Protein AF-A0A3B5LM57-F1 (afdb_monomer)

Sequence (92 aa):
MTMQLIYAWPFLEPVDDSYAPNYHDIIQTPMDLSTIEKKLGDGEYVAKEEFIADVKLMFENCVEYNGEDSGKPSASQTCINTMQMQLTALSY

Nearest PDB structures (foldseek):
  8ru1-assembly3_C  TM=9.175E-01  e=1.080E-08  Homo sapiens
  4qc1-assembly2_B  TM=7.991E-01  e=1.508E-06  Homo sapiens
  4qc3-assembly2_B  TM=7.996E-01  e=1.508E-06  Homo sapiens
  7qz4-assembly1_A  TM=7.461E-01  e=2.666E-06  Homo sapiens
  7qyo-assembly1_A  TM=7.415E-01  e=4.152E-06  Homo sapiens

InterPro domains:
  IPR001487 Bromodomain [PF00439] (8-71)
  IPR001487 Bromodomain [PR00503] (6-19)
  IPR001487 Bromodomain [PR00503] (20-36)
  IPR001487 Bromodomain [PR00503] (36-54)
  IPR001487 Bromodomain [PR00503] (54-73)
  IPR001487 Bromodomain [PS50014] (3-73)
  IPR001487 Bromodomain [SM00297] (1-92)
  IPR018359 Bromodomain, conserved site [PS00633] (8-65)
  IPR029614 Chromatin remodeling regulator CECR2 [PTHR47092] (8-70)
  IPR036427 Bromodomain-like superfamily [G3DSA:1.20.920.10] (1-91)
  IPR036427 Bromodomain-like superfamily [SSF47370] (7-85)

pLDDT: mean 78.27, std 19.45, range [34.16, 98.31]

Radius of gyration: 13.96 Å; Cα contacts (8 Å, |Δi|>4): 70; chains: 1; bounding box: 39×38×34 Å

Solvent-accessible surface area (backbone atoms only — not comparable to full-atom values): 5643 Å² total; per-residue (Å²): 134,90,87,67,72,84,68,47,60,81,39,49,43,78,85,51,53,93,85,38,76,62,44,76,79,70,42,88,73,83,57,27,49,48,58,53,51,47,38,56,75,72,58,70,53,87,45,74,66,55,54,52,45,51,57,48,44,31,50,53,47,47,36,65,75,60,37,89,58,93,82,57,91,31,64,39,54,52,55,51,52,44,50,55,56,47,61,57,59,73,74,107

Foldseek 3Di:
DDPQPVLQVCAADWHDCVVQPCLCVQQPDTAHDVNLVVCVVVVVPPDPVVSVVRVVSNLVSQCRSQDPPDDDCGVSVSSVVSVVVVVVVVVD

Structure (mmCIF, N/CA/C/O backbone):
data_AF-A0A3B5LM57-F1
#
_entry.id   AF-A0A3B5LM57-F1
#
loop_
_atom_site.group_PDB
_atom_site.id
_atom_site.type_symbol
_atom_site.label_atom_id
_atom_site.label_alt_id
_atom_site.label_comp_id
_atom_site.label_asym_id
_atom_site.label_entity_id
_atom_site.label_seq_id
_atom_site.pdbx_PDB_ins_code
_atom_site.Cartn_x
_atom_site.Cartn_y
_atom_site.Cartn_z
_atom_site.occupancy
_atom_site.B_iso_or_equiv
_atom_site.auth_seq_id
_atom_site.auth_comp_id
_atom_site.auth_asym_id
_atom_site.auth_atom_id
_atom_site.pdbx_PDB_model_num
ATOM 1 N N . MET A 1 1 ? 1.314 27.625 -0.862 1.00 41.38 1 MET A N 1
ATOM 2 C CA . MET A 1 1 ? 0.201 27.143 -1.704 1.00 41.38 1 MET A CA 1
ATOM 3 C C . MET A 1 1 ? 0.652 25.832 -2.343 1.00 41.38 1 MET A C 1
ATOM 5 O O . MET A 1 1 ? 1.449 25.853 -3.267 1.00 41.38 1 MET A O 1
ATOM 9 N N . THR A 1 2 ? 0.302 24.736 -1.662 1.00 49.03 2 THR A N 1
ATOM 10 C CA . THR A 1 2 ? 0.329 23.297 -2.020 1.00 49.03 2 THR A CA 1
ATOM 11 C C . THR A 1 2 ? 1.211 22.818 -3.186 1.00 49.03 2 THR A C 1
ATOM 13 O O . THR A 1 2 ? 0.780 22.810 -4.334 1.00 49.03 2 THR A O 1
ATOM 16 N N . MET A 1 3 ? 2.394 22.284 -2.856 1.00 46.44 3 MET A N 1
ATOM 17 C CA . MET A 1 3 ? 3.267 21.519 -3.770 1.00 46.44 3 MET A CA 1
ATOM 18 C C . MET A 1 3 ? 3.644 20.141 -3.185 1.00 46.44 3 MET A C 1
ATOM 20 O O . MET A 1 3 ? 4.727 19.627 -3.438 1.00 46.44 3 MET A O 1
ATOM 24 N N . GLN A 1 4 ? 2.777 19.559 -2.346 1.00 52.41 4 GLN A N 1
ATOM 25 C CA . GLN A 1 4 ? 3.078 18.320 -1.607 1.00 52.41 4 GLN A CA 1
ATOM 26 C C . GLN A 1 4 ? 2.254 17.099 -2.048 1.00 52.41 4 GLN A C 1
ATOM 28 O O . GLN A 1 4 ? 2.714 15.980 -1.863 1.00 52.41 4 GLN A O 1
ATOM 33 N N . LEU A 1 5 ? 1.093 17.273 -2.693 1.00 52.06 5 LEU A N 1
ATOM 34 C CA . LEU A 1 5 ? 0.240 16.136 -3.085 1.00 52.06 5 LEU A CA 1
ATOM 35 C C . LEU A 1 5 ? 0.727 15.392 -4.340 1.00 52.06 5 LEU A C 1
ATOM 37 O O . LEU A 1 5 ? 0.415 14.221 -4.515 1.00 52.06 5 LEU A O 1
ATOM 41 N N . ILE A 1 6 ? 1.531 16.035 -5.193 1.00 52.41 6 ILE A N 1
ATOM 42 C CA . ILE A 1 6 ? 1.980 15.454 -6.471 1.00 52.41 6 ILE A CA 1
ATOM 43 C C . ILE A 1 6 ? 2.976 14.300 -6.329 1.00 52.41 6 ILE A C 1
ATOM 45 O O . ILE A 1 6 ? 3.221 13.620 -7.313 1.00 52.41 6 ILE A O 1
ATOM 49 N N . TYR A 1 7 ? 3.559 14.067 -5.151 1.00 62.28 7 TYR A N 1
ATOM 50 C CA . TYR A 1 7 ? 4.510 12.966 -4.959 1.00 62.28 7 TYR A CA 1
ATOM 51 C C . TYR A 1 7 ? 3.841 11.671 -4.492 1.00 62.28 7 TYR A C 1
ATOM 53 O O . TYR A 1 7 ? 4.414 10.603 -4.665 1.00 62.28 7 TYR A O 1
ATOM 61 N N . ALA A 1 8 ? 2.624 11.751 -3.948 1.00 67.3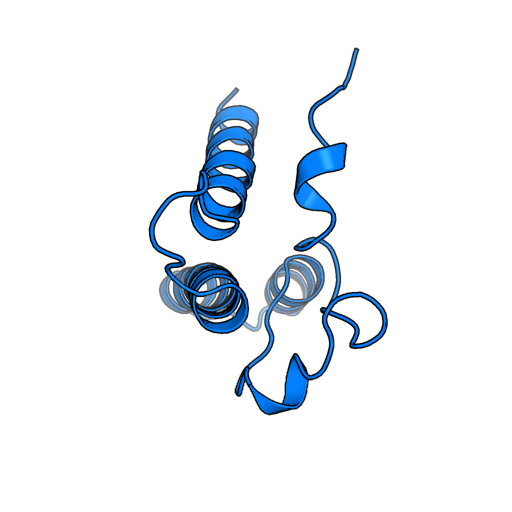1 8 ALA A N 1
ATOM 62 C CA . ALA A 1 8 ? 1.930 10.609 -3.356 1.00 67.31 8 ALA A CA 1
ATOM 63 C C . ALA A 1 8 ? 1.103 9.791 -4.349 1.00 67.31 8 ALA A C 1
ATOM 65 O O . ALA A 1 8 ? 0.648 8.712 -3.991 1.00 67.31 8 ALA A O 1
ATOM 66 N N . TRP A 1 9 ? 0.928 10.284 -5.581 1.00 78.12 9 TRP A N 1
ATOM 67 C CA . TRP A 1 9 ? 0.082 9.655 -6.597 1.00 78.12 9 TRP A CA 1
ATOM 68 C C . TRP A 1 9 ? 0.303 8.143 -6.802 1.00 78.12 9 TRP A C 1
ATOM 70 O O . TRP A 1 9 ? -0.705 7.479 -7.019 1.00 78.12 9 TRP A O 1
ATOM 80 N N . PRO A 1 10 ? 1.521 7.561 -6.665 1.00 79.56 10 PRO A N 1
ATOM 81 C CA . PRO A 1 10 ? 1.710 6.119 -6.847 1.00 79.56 10 PRO A CA 1
ATOM 82 C C . PRO A 1 10 ? 1.085 5.256 -5.743 1.00 79.56 10 PRO A C 1
ATOM 84 O O . PRO A 1 10 ? 1.047 4.042 -5.884 1.00 79.56 10 PRO A O 1
ATOM 87 N N . PHE A 1 11 ? 0.652 5.864 -4.634 1.00 85.56 11 PHE A N 1
ATOM 88 C CA . PHE A 1 11 ? 0.093 5.169 -3.471 1.00 85.56 11 PHE A CA 1
ATOM 89 C C . PHE A 1 11 ? -1.377 5.477 -3.230 1.00 85.56 11 PHE A C 1
ATOM 91 O O . PHE A 1 11 ? -1.959 4.902 -2.319 1.00 85.56 11 PHE A O 1
ATOM 98 N N . LEU A 1 12 ? -1.955 6.445 -3.945 1.00 86.69 12 LEU A N 1
ATOM 99 C CA . LEU A 1 12 ? -3.318 6.894 -3.659 1.00 86.69 12 LEU A CA 1
ATOM 100 C C . LEU A 1 12 ? -4.355 5.855 -4.079 1.00 86.69 12 LEU A C 1
ATOM 102 O O . LEU A 1 12 ? -5.353 5.710 -3.392 1.00 86.69 12 LEU A O 1
ATOM 106 N N . GLU A 1 13 ? -4.099 5.156 -5.178 1.00 91.06 13 GLU A N 1
ATOM 107 C CA . GLU A 1 13 ? -5.016 4.222 -5.830 1.00 91.06 13 GLU A CA 1
ATOM 108 C C . GLU A 1 13 ? -4.278 2.911 -6.139 1.00 91.06 13 GLU A C 1
ATOM 110 O O . GLU A 1 13 ? -3.039 2.912 -6.164 1.00 91.06 13 GLU A O 1
ATOM 115 N N . PRO A 1 14 ? -5.001 1.809 -6.420 1.00 94.81 14 PRO A N 1
ATOM 116 C CA . PRO A 1 14 ? -4.388 0.554 -6.831 1.00 94.81 14 PRO A CA 1
ATOM 117 C C . PRO A 1 14 ? -3.412 0.742 -7.996 1.00 94.81 14 PRO A C 1
ATOM 119 O O . PRO A 1 14 ? -3.680 1.476 -8.956 1.00 94.81 14 PRO A O 1
ATOM 122 N N . VAL A 1 15 ? -2.269 0.059 -7.909 1.00 91.31 15 VAL A N 1
ATOM 123 C CA . VAL A 1 15 ? -1.246 0.118 -8.953 1.00 91.31 15 VAL A CA 1
ATOM 124 C C . VAL A 1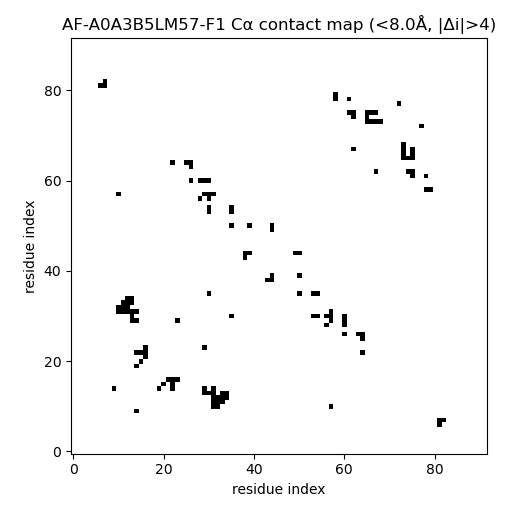 15 ? -1.780 -0.501 -10.242 1.00 91.31 15 VAL A C 1
ATOM 126 O O . VAL A 1 15 ? -2.347 -1.584 -10.204 1.00 91.31 15 VAL A O 1
ATOM 129 N N . ASP A 1 16 ? -1.603 0.173 -11.380 1.00 89.12 16 ASP A N 1
ATOM 130 C CA . ASP A 1 16 ? -2.036 -0.315 -12.694 1.00 89.12 16 ASP A CA 1
ATOM 131 C C . ASP A 1 16 ? -0.829 -0.642 -13.581 1.00 89.12 16 ASP A C 1
ATOM 133 O O . ASP A 1 16 ? 0.155 0.106 -13.651 1.00 89.12 16 ASP A O 1
ATOM 137 N N . ASP A 1 17 ? -0.931 -1.754 -14.307 1.00 86.50 17 ASP A N 1
ATOM 138 C CA . ASP A 1 17 ? 0.145 -2.266 -15.156 1.00 86.50 17 ASP A CA 1
ATOM 139 C C . ASP A 1 17 ? 0.555 -1.288 -16.278 1.00 86.50 17 ASP A 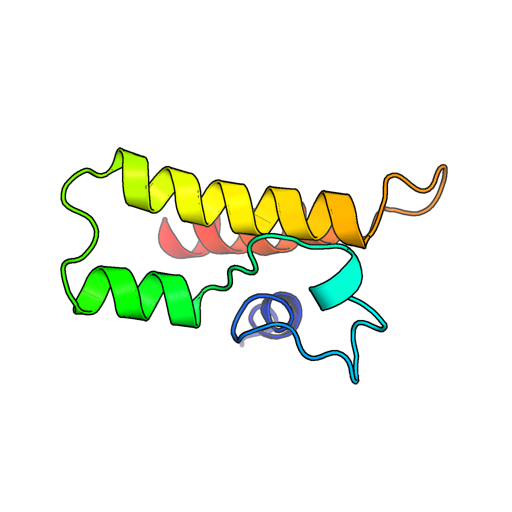C 1
ATOM 141 O O . ASP A 1 17 ? 1.668 -1.385 -16.803 1.00 86.50 17 ASP A O 1
ATOM 145 N N . SER A 1 18 ? -0.299 -0.321 -16.648 1.00 88.12 18 SER A N 1
ATOM 146 C CA . SER A 1 18 ? 0.008 0.692 -17.671 1.00 88.12 18 SER A CA 1
ATOM 147 C C . SER A 1 18 ? 1.173 1.609 -17.299 1.00 88.12 18 SER A C 1
ATOM 149 O O . SER A 1 18 ? 1.871 2.093 -18.194 1.00 88.12 18 SER A O 1
ATOM 151 N N . TYR A 1 19 ? 1.396 1.846 -16.003 1.00 83.38 19 TYR A N 1
ATOM 152 C CA . TYR A 1 19 ? 2.503 2.664 -15.504 1.00 83.38 19 TYR A CA 1
ATOM 153 C C . TYR A 1 19 ? 3.487 1.884 -14.628 1.00 83.38 19 TYR A C 1
ATOM 155 O O . TYR A 1 19 ? 4.603 2.360 -14.411 1.00 83.38 19 TYR A O 1
ATOM 163 N N . ALA A 1 20 ? 3.110 0.686 -14.180 1.00 85.81 20 ALA A N 1
ATOM 164 C CA . ALA A 1 20 ? 3.974 -0.264 -13.496 1.00 85.81 20 ALA A CA 1
ATOM 165 C C . ALA A 1 20 ? 3.924 -1.628 -14.216 1.00 85.81 20 ALA A C 1
ATOM 167 O O . ALA A 1 20 ? 3.226 -2.542 -13.780 1.00 85.81 20 ALA A O 1
ATOM 168 N N . PRO A 1 21 ? 4.661 -1.804 -15.328 1.00 90.19 21 PRO A N 1
ATOM 169 C CA . PRO A 1 21 ? 4.645 -3.048 -16.092 1.00 90.19 21 PRO A CA 1
ATOM 170 C C . PRO A 1 21 ? 4.913 -4.287 -15.226 1.00 90.19 21 PRO A C 1
ATOM 172 O O . PRO A 1 21 ? 5.887 -4.314 -14.469 1.00 90.19 21 PRO A O 1
ATOM 175 N N . ASN A 1 22 ? 4.079 -5.319 -15.385 1.00 91.62 22 ASN A N 1
ATOM 176 C CA . ASN A 1 22 ? 4.144 -6.600 -14.668 1.00 91.62 22 ASN A CA 1
ATOM 177 C C . ASN A 1 22 ? 4.019 -6.478 -13.135 1.00 91.62 22 ASN A C 1
ATOM 179 O O . ASN A 1 22 ? 4.501 -7.354 -12.414 1.00 91.62 22 ASN A O 1
ATOM 183 N N . TYR A 1 23 ? 3.417 -5.402 -12.611 1.00 91.69 23 TYR A N 1
ATOM 184 C CA . TYR A 1 23 ? 3.306 -5.196 -11.164 1.00 91.69 23 TYR A CA 1
ATOM 185 C C . TYR A 1 23 ? 2.611 -6.369 -10.478 1.00 91.69 23 TYR A C 1
ATOM 187 O O . TYR A 1 23 ? 3.142 -6.907 -9.511 1.00 91.69 23 TYR A O 1
ATOM 195 N N . HIS A 1 24 ? 1.488 -6.828 -11.028 1.00 95.06 24 HIS A N 1
ATOM 196 C CA . HIS A 1 24 ? 0.719 -7.941 -10.468 1.00 95.06 24 HIS A CA 1
ATOM 197 C C . HIS A 1 24 ? 1.359 -9.323 -10.676 1.00 95.06 24 HIS A C 1
ATOM 199 O O . HIS A 1 24 ? 0.959 -10.280 -10.016 1.00 95.06 24 HIS A O 1
ATOM 205 N N . ASP A 1 25 ? 2.358 -9.441 -11.557 1.00 95.25 25 ASP A N 1
ATOM 206 C CA . ASP A 1 25 ? 3.151 -10.669 -11.692 1.00 95.25 25 ASP A CA 1
ATOM 207 C C . ASP A 1 25 ? 4.261 -10.744 -10.630 1.00 95.25 25 ASP A C 1
ATOM 209 O O . ASP A 1 25 ? 4.682 -11.835 -10.238 1.00 95.25 25 ASP A O 1
ATOM 213 N N . ILE A 1 26 ? 4.753 -9.584 -10.177 1.00 93.44 26 ILE A N 1
ATOM 214 C CA . ILE A 1 26 ? 5.835 -9.458 -9.192 1.00 93.44 26 ILE A CA 1
ATOM 215 C C . ILE A 1 26 ? 5.252 -9.420 -7.773 1.00 93.44 26 ILE A C 1
ATOM 217 O O . ILE A 1 26 ? 5.646 -10.212 -6.918 1.00 93.44 26 ILE A O 1
ATOM 221 N N . ILE A 1 27 ? 4.284 -8.535 -7.534 1.00 94.75 27 ILE A N 1
ATOM 222 C CA . ILE A 1 27 ? 3.708 -8.255 -6.219 1.00 94.75 27 ILE A CA 1
ATOM 223 C C . ILE A 1 27 ? 2.512 -9.163 -5.942 1.00 94.75 27 ILE A C 1
ATOM 225 O O . ILE A 1 27 ? 1.472 -9.076 -6.589 1.00 94.75 27 ILE A O 1
ATOM 229 N N . GLN A 1 28 ? 2.654 -10.006 -4.918 1.00 96.56 28 GLN A N 1
ATOM 230 C CA . GLN A 1 28 ? 1.658 -11.025 -4.567 1.00 96.56 28 GLN A CA 1
ATOM 231 C C . GLN A 1 28 ? 0.415 -10.456 -3.878 1.00 96.56 28 GLN A C 1
ATOM 233 O O . GLN A 1 28 ? -0.691 -10.949 -4.090 1.00 96.56 28 GLN A O 1
ATOM 238 N N . THR A 1 29 ? 0.592 -9.421 -3.054 1.00 97.44 29 THR A N 1
ATOM 239 C CA . THR A 1 29 ? -0.504 -8.803 -2.299 1.00 97.44 29 THR A CA 1
ATOM 240 C C . THR A 1 29 ? -0.456 -7.289 -2.483 1.00 97.44 29 THR A C 1
ATOM 242 O O . THR A 1 29 ? 0.130 -6.603 -1.645 1.00 97.44 29 THR A O 1
ATOM 245 N N . PRO A 1 30 ? -1.035 -6.748 -3.573 1.00 96.38 30 PRO A N 1
ATOM 246 C CA . PRO A 1 30 ? -1.107 -5.307 -3.803 1.00 96.38 30 PRO A CA 1
ATOM 247 C C . PRO A 1 30 ? -1.773 -4.570 -2.638 1.00 96.38 30 PRO A C 1
ATOM 249 O O . PRO A 1 30 ? -2.690 -5.092 -2.001 1.00 96.38 30 PRO A O 1
ATOM 252 N N . MET A 1 31 ? -1.312 -3.350 -2.366 1.00 97.00 31 MET A N 1
ATOM 253 C CA . MET A 1 31 ? -1.880 -2.490 -1.331 1.00 97.00 31 MET A CA 1
ATOM 254 C C . MET A 1 31 ? -1.635 -1.020 -1.671 1.00 97.00 31 MET A C 1
ATOM 256 O O . MET A 1 31 ? -0.565 -0.677 -2.175 1.00 97.00 31 MET A O 1
ATOM 260 N N . ASP A 1 32 ? -2.614 -0.174 -1.363 1.00 93.88 32 ASP A N 1
ATOM 261 C CA . ASP A 1 32 ? -2.634 1.267 -1.621 1.00 93.88 32 ASP A CA 1
ATOM 262 C C . ASP A 1 32 ? -3.487 1.995 -0.558 1.00 93.88 32 ASP A C 1
ATOM 264 O O . ASP A 1 32 ? -4.203 1.370 0.231 1.00 93.88 32 ASP A O 1
ATOM 268 N N . LEU A 1 33 ? -3.417 3.326 -0.518 1.00 91.94 33 LEU A N 1
ATOM 269 C CA . LEU A 1 33 ? -4.086 4.143 0.495 1.00 91.94 33 LEU A CA 1
ATOM 270 C C . LEU A 1 33 ? -5.614 4.140 0.368 1.00 91.94 33 LEU A C 1
ATOM 272 O O . LEU A 1 33 ? -6.270 4.151 1.410 1.00 91.94 33 LEU A O 1
ATOM 276 N N . SER A 1 34 ? -6.186 4.093 -0.841 1.00 94.44 34 SER A N 1
ATOM 277 C CA . SER A 1 34 ? -7.646 4.002 -1.007 1.00 94.44 34 SER A CA 1
ATOM 278 C C . SER A 1 34 ? -8.183 2.674 -0.464 1.00 94.44 34 SER A C 1
ATOM 280 O O . SER A 1 34 ? -9.218 2.646 0.208 1.00 94.44 34 SER A O 1
ATOM 282 N N . THR A 1 35 ? -7.440 1.580 -0.665 1.00 97.88 35 THR A N 1
ATOM 283 C CA . THR A 1 35 ? -7.771 0.265 -0.104 1.00 97.88 35 THR A CA 1
ATOM 284 C C . THR A 1 35 ? -7.684 0.285 1.422 1.00 97.88 35 THR A C 1
ATOM 286 O O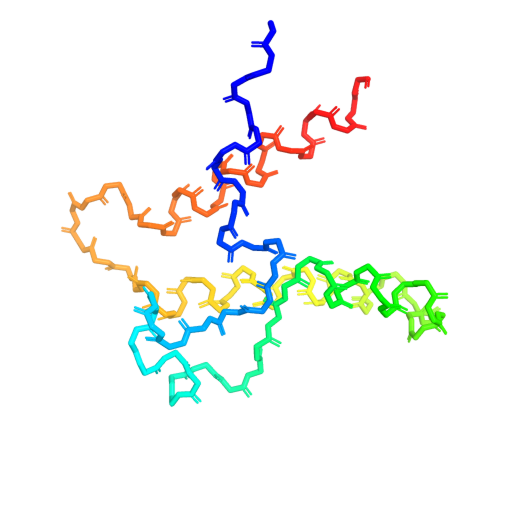 . THR A 1 35 ? -8.612 -0.169 2.092 1.00 97.88 35 THR A O 1
ATOM 289 N N . ILE A 1 36 ? -6.622 0.862 1.992 1.00 96.88 36 ILE A N 1
ATOM 290 C CA . ILE A 1 36 ? -6.472 1.008 3.450 1.00 96.88 36 ILE A CA 1
ATOM 291 C C . ILE A 1 36 ? -7.595 1.876 4.043 1.00 96.88 36 ILE A C 1
ATOM 293 O O . ILE A 1 36 ? -8.175 1.522 5.073 1.00 96.88 36 ILE A O 1
ATOM 297 N N . GLU A 1 37 ? -7.936 2.997 3.401 1.00 95.62 37 GLU A N 1
ATOM 298 C CA . GLU A 1 37 ? -9.029 3.880 3.824 1.00 95.62 37 GLU A CA 1
ATOM 299 C C . GLU A 1 37 ? -10.373 3.147 3.802 1.00 95.62 37 GLU A C 1
ATOM 301 O O . GLU A 1 37 ? -11.138 3.221 4.768 1.00 95.62 37 GLU A O 1
ATOM 306 N N . LYS A 1 38 ? -10.633 2.377 2.741 1.00 97.69 38 LYS A N 1
ATOM 307 C CA . LYS A 1 38 ? -11.832 1.551 2.624 1.00 97.69 38 LYS A CA 1
ATOM 308 C C . LYS A 1 38 ? -11.921 0.522 3.750 1.00 97.69 38 LYS A C 1
ATOM 310 O O . LYS A 1 38 ? -12.939 0.478 4.435 1.00 97.69 38 LYS A O 1
ATOM 315 N N . LYS A 1 39 ? -10.859 -0.254 3.989 1.00 98.25 39 LYS A N 1
ATOM 316 C CA . LYS A 1 39 ? -10.812 -1.264 5.063 1.00 98.25 39 LYS A CA 1
ATOM 317 C C . LYS A 1 39 ? -11.031 -0.643 6.441 1.00 98.25 39 LYS A C 1
ATOM 319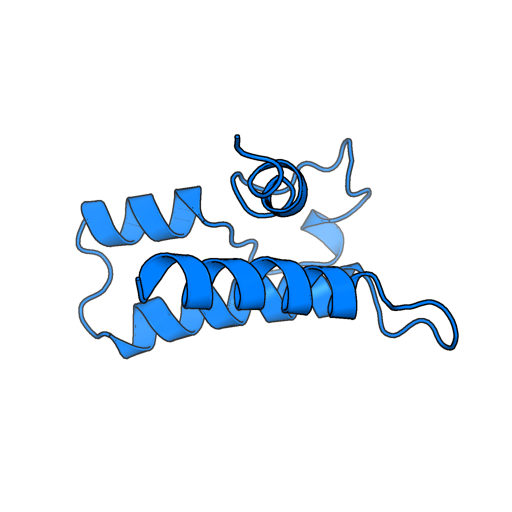 O O . LYS A 1 39 ? -11.722 -1.217 7.283 1.00 98.25 39 LYS A O 1
ATOM 324 N N . LEU A 1 40 ? -10.486 0.554 6.666 1.00 95.88 40 LEU A N 1
ATOM 325 C CA . LEU A 1 40 ? -10.711 1.311 7.893 1.00 95.88 40 LEU A CA 1
ATOM 326 C C . LEU A 1 40 ? -12.176 1.748 8.036 1.00 95.88 40 LEU A C 1
ATOM 328 O O . LEU A 1 40 ? -12.759 1.562 9.104 1.00 95.88 40 LEU A O 1
ATOM 332 N N . GLY A 1 41 ? -12.773 2.305 6.978 1.00 96.81 41 GLY A N 1
ATOM 333 C CA . GLY A 1 41 ? -14.171 2.746 6.963 1.00 96.81 41 GLY A CA 1
ATOM 334 C C . GLY A 1 41 ? -15.178 1.599 7.096 1.00 96.81 41 GLY A C 1
ATOM 335 O O . GLY A 1 41 ? -16.205 1.758 7.757 1.00 96.81 41 GLY A O 1
ATOM 336 N N . ASP A 1 42 ? -14.845 0.436 6.538 1.00 98.12 42 ASP A N 1
ATOM 337 C CA . ASP A 1 42 ? -15.648 -0.788 6.604 1.00 98.12 42 ASP A CA 1
ATOM 338 C C . ASP A 1 42 ? -15.455 -1.545 7.941 1.00 98.12 42 ASP A C 1
ATOM 340 O O . ASP A 1 42 ? -16.161 -2.517 8.219 1.00 98.12 42 ASP A O 1
ATOM 344 N N . GLY A 1 43 ? -14.551 -1.077 8.814 1.00 96.88 43 GLY A N 1
ATOM 345 C CA . GLY A 1 43 ? -14.305 -1.661 10.135 1.00 96.88 43 GLY A CA 1
ATOM 346 C C . GLY A 1 43 ? -13.561 -2.999 10.098 1.00 96.88 43 GLY A C 1
ATOM 347 O O . GLY A 1 43 ? -13.689 -3.791 11.030 1.00 96.88 43 GLY A O 1
ATOM 348 N N . GLU A 1 44 ? -12.796 -3.262 9.036 1.00 98.31 44 GLU A N 1
ATOM 349 C CA . GLU A 1 44 ? -12.059 -4.520 8.848 1.00 98.31 44 GLU A CA 1
ATOM 350 C C . GLU A 1 44 ? -10.837 -4.647 9.767 1.00 98.31 44 GLU A C 1
ATOM 352 O O . GLU A 1 44 ? -10.371 -5.756 10.018 1.00 98.31 44 GLU A O 1
ATOM 357 N N . TYR A 1 45 ? -10.329 -3.528 10.290 1.00 98.06 45 TYR A N 1
ATOM 358 C CA . TYR A 1 45 ? -9.242 -3.518 11.266 1.00 98.06 45 TYR A CA 1
ATOM 359 C C . TYR A 1 45 ? -9.794 -3.647 12.688 1.00 98.06 45 TYR A C 1
ATOM 361 O O . TYR A 1 45 ? -10.225 -2.668 13.304 1.00 98.06 45 TYR A O 1
ATOM 369 N N . VAL A 1 46 ? -9.749 -4.862 13.230 1.00 96.62 46 VAL A N 1
ATOM 370 C CA . VAL A 1 46 ? -10.123 -5.170 14.618 1.00 96.62 46 VAL A CA 1
ATOM 371 C C . VAL A 1 46 ? -9.022 -4.716 15.578 1.00 96.62 46 VAL A C 1
ATOM 373 O O . VAL A 1 46 ? -9.304 -4.296 16.705 1.00 96.62 46 VAL A O 1
ATOM 376 N N . ALA A 1 47 ? -7.767 -4.778 15.130 1.00 97.06 47 ALA A N 1
ATOM 377 C CA . ALA A 1 47 ? -6.600 -4.357 15.891 1.00 97.06 47 ALA A CA 1
ATOM 378 C C . ALA A 1 47 ? -5.767 -3.327 15.116 1.00 97.06 47 ALA A C 1
ATOM 380 O O . ALA A 1 47 ? -5.613 -3.402 13.898 1.00 97.06 47 ALA A O 1
ATOM 381 N N . LYS A 1 48 ? -5.154 -2.375 15.835 1.00 94.19 48 LYS A N 1
ATOM 382 C CA . LYS A 1 48 ? -4.286 -1.349 15.220 1.00 94.19 48 LYS A CA 1
ATOM 383 C C . LYS A 1 48 ? -3.108 -1.968 14.458 1.00 94.19 48 LYS A C 1
ATOM 385 O O . LYS A 1 48 ? -2.590 -1.370 13.520 1.00 94.19 48 LYS A O 1
ATOM 390 N N . GLU A 1 49 ? -2.669 -3.150 14.880 1.00 96.81 49 GLU A N 1
ATOM 391 C CA . GLU A 1 49 ? -1.583 -3.903 14.269 1.00 96.81 49 GLU A CA 1
ATOM 392 C C . GLU A 1 49 ? -1.906 -4.319 12.829 1.00 96.81 49 GLU A C 1
ATOM 394 O O . GLU A 1 49 ? -0.991 -4.369 12.014 1.00 96.81 49 GLU A O 1
ATOM 399 N N . GLU A 1 50 ? -3.179 -4.553 12.498 1.00 97.88 50 GLU A N 1
ATOM 400 C CA . GLU A 1 50 ? -3.624 -4.939 11.152 1.00 97.88 50 GLU A CA 1
ATOM 401 C C . GLU A 1 50 ? -3.541 -3.751 10.185 1.00 97.88 50 GLU A C 1
ATOM 403 O O . GLU A 1 50 ? -2.988 -3.875 9.096 1.00 97.88 50 GLU A O 1
ATOM 408 N N . PHE A 1 51 ? -3.974 -2.566 10.628 1.00 95.56 51 PHE A N 1
ATOM 409 C CA . PHE A 1 51 ? -3.776 -1.320 9.882 1.00 95.56 51 PHE A CA 1
ATOM 410 C C . PHE A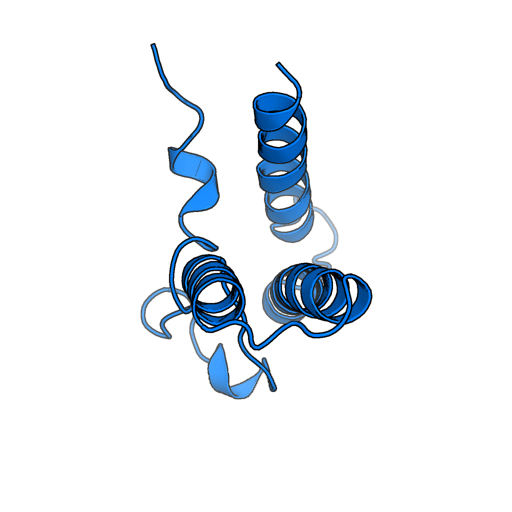 1 51 ? -2.283 -1.038 9.647 1.00 95.56 51 PHE A C 1
ATOM 412 O O . PHE A 1 51 ? -1.861 -0.724 8.536 1.00 95.56 51 PHE A O 1
ATOM 419 N N . ILE A 1 52 ? -1.456 -1.190 10.690 1.00 92.81 52 ILE A N 1
ATOM 420 C CA . ILE A 1 52 ? 0.001 -1.018 10.580 1.00 92.81 52 ILE A CA 1
ATOM 421 C C . ILE A 1 52 ? 0.603 -2.037 9.602 1.00 92.81 52 ILE A C 1
ATOM 423 O O . ILE A 1 52 ? 1.553 -1.699 8.895 1.00 92.81 52 ILE A O 1
ATOM 427 N N . ALA A 1 53 ? 0.090 -3.269 9.573 1.00 96.38 53 ALA A N 1
ATOM 428 C CA . ALA A 1 53 ? 0.562 -4.310 8.670 1.00 96.38 53 ALA A CA 1
ATOM 429 C C . ALA A 1 53 ? 0.292 -3.957 7.202 1.00 96.38 53 ALA A C 1
ATOM 431 O O . ALA A 1 53 ? 1.219 -4.044 6.404 1.00 96.38 53 ALA A O 1
ATOM 432 N N . ASP A 1 54 ? -0.903 -3.474 6.856 1.00 97.69 54 ASP A N 1
ATOM 433 C CA . ASP A 1 54 ? -1.206 -3.067 5.475 1.00 97.69 54 ASP A CA 1
ATOM 434 C C . ASP A 1 54 ? -0.398 -1.841 5.038 1.00 97.69 54 ASP A C 1
ATOM 436 O O . ASP A 1 54 ? 0.112 -1.790 3.917 1.00 97.69 54 ASP A O 1
ATOM 440 N N . VAL A 1 55 ? -0.202 -0.874 5.941 1.00 91.50 55 VAL A N 1
ATOM 441 C CA . VAL A 1 55 ? 0.678 0.270 5.670 1.00 91.50 55 VAL A CA 1
ATOM 442 C C . VAL A 1 55 ? 2.103 -0.212 5.377 1.00 91.50 55 VAL A C 1
ATOM 444 O O . VAL A 1 55 ? 2.710 0.247 4.413 1.00 91.50 55 VAL A O 1
ATOM 447 N N . LYS A 1 56 ? 2.638 -1.155 6.168 1.00 90.25 56 LYS A N 1
ATOM 448 C CA . LYS A 1 56 ? 3.961 -1.764 5.931 1.00 90.25 56 LYS A CA 1
ATOM 449 C C . LYS A 1 56 ? 4.022 -2.541 4.621 1.00 90.25 56 LYS A C 1
ATOM 451 O O . LYS A 1 56 ? 4.981 -2.362 3.880 1.00 90.25 56 LYS A O 1
ATOM 456 N N . LEU A 1 57 ? 2.997 -3.329 4.317 1.00 95.12 57 LEU A N 1
ATOM 457 C CA . LEU A 1 57 ? 2.906 -4.103 3.084 1.00 95.12 57 LEU A CA 1
ATOM 458 C C . LEU A 1 57 ? 2.979 -3.200 1.847 1.00 95.12 57 LEU A C 1
ATOM 460 O O . LEU A 1 57 ? 3.747 -3.473 0.933 1.00 95.12 57 LEU A O 1
ATOM 464 N N . MET A 1 58 ? 2.251 -2.079 1.838 1.00 91.81 58 MET A N 1
ATOM 465 C CA . MET A 1 58 ? 2.329 -1.097 0.750 1.00 91.81 58 MET A CA 1
ATOM 466 C C . MET A 1 58 ? 3.770 -0.598 0.518 1.00 91.81 58 MET A C 1
ATOM 468 O O . MET A 1 58 ? 4.201 -0.440 -0.627 1.00 91.81 58 MET A O 1
ATOM 472 N N . PHE A 1 59 ? 4.544 -0.385 1.589 1.00 84.75 59 PHE A N 1
ATOM 473 C CA . PHE A 1 59 ? 5.958 -0.013 1.475 1.00 84.75 59 PHE A CA 1
ATOM 474 C C . PHE A 1 59 ? 6.826 -1.146 0.942 1.00 84.75 59 PHE A C 1
ATOM 476 O O . PHE A 1 59 ? 7.639 -0.917 0.048 1.00 84.75 59 PHE A O 1
ATOM 483 N N . GLU A 1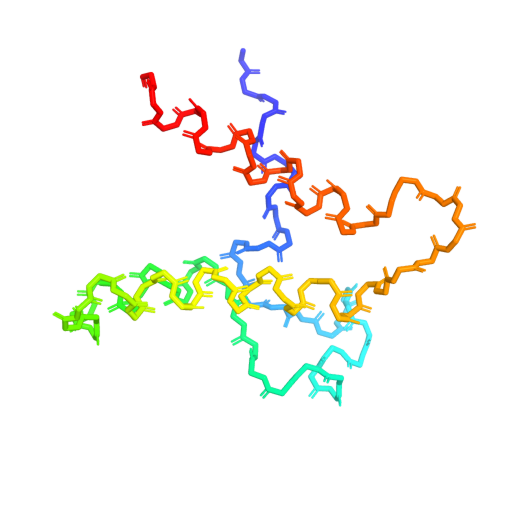 60 ? 6.670 -2.341 1.506 1.00 88.38 60 GLU A N 1
ATOM 484 C CA . GLU A 1 60 ? 7.411 -3.536 1.104 1.00 88.38 60 GLU A CA 1
ATOM 485 C C . GLU A 1 60 ? 7.191 -3.813 -0.386 1.00 88.38 60 GLU A C 1
ATOM 487 O O . GLU A 1 60 ? 8.167 -3.975 -1.114 1.00 88.38 60 GLU A O 1
ATOM 492 N N . ASN A 1 61 ? 5.953 -3.680 -0.869 1.00 91.06 61 ASN A N 1
ATOM 493 C CA . ASN A 1 61 ? 5.615 -3.789 -2.284 1.00 91.06 61 ASN A CA 1
ATOM 494 C C . ASN A 1 61 ? 6.290 -2.714 -3.149 1.00 91.06 61 ASN A C 1
ATOM 496 O O . ASN A 1 61 ? 6.760 -3.022 -4.245 1.00 91.06 61 ASN A O 1
ATOM 500 N N . CYS A 1 62 ? 6.366 -1.451 -2.692 1.00 87.00 62 CYS A N 1
ATOM 501 C CA . CYS A 1 62 ? 7.138 -0.443 -3.431 1.00 87.00 62 CYS A CA 1
ATOM 502 C C . CYS A 1 62 ? 8.609 -0.872 -3.534 1.00 87.00 62 CYS A C 1
ATOM 504 O O . CYS A 1 62 ? 9.188 -0.796 -4.619 1.00 87.00 62 CYS A O 1
ATOM 506 N N . VAL A 1 63 ? 9.223 -1.298 -2.429 1.00 84.12 63 VAL A N 1
ATOM 507 C CA . VAL A 1 63 ? 10.642 -1.675 -2.411 1.00 84.12 63 VAL A CA 1
ATOM 508 C C . VAL A 1 63 ? 10.897 -2.899 -3.293 1.00 84.12 63 VAL A C 1
ATOM 510 O O . VAL A 1 63 ? 11.848 -2.889 -4.072 1.00 84.12 63 VAL A O 1
ATOM 513 N N . GLU A 1 64 ? 10.042 -3.916 -3.208 1.00 88.00 64 GLU A N 1
ATOM 514 C CA . GLU A 1 64 ? 10.138 -5.150 -3.989 1.00 88.00 64 GLU A CA 1
ATOM 515 C C . GLU A 1 64 ? 10.009 -4.879 -5.490 1.00 88.00 64 GLU A C 1
ATOM 517 O O . GLU A 1 64 ? 10.869 -5.299 -6.264 1.00 88.00 64 GLU A O 1
ATOM 522 N N . TYR A 1 65 ? 8.992 -4.116 -5.900 1.00 86.50 65 TYR A N 1
ATOM 523 C CA . TYR A 1 65 ? 8.770 -3.815 -7.313 1.00 86.50 65 TYR A CA 1
ATOM 524 C C . TYR A 1 65 ? 9.879 -2.937 -7.907 1.00 86.50 65 TYR A C 1
ATOM 526 O O . TYR A 1 65 ? 10.331 -3.162 -9.030 1.00 86.50 65 TYR A O 1
ATOM 534 N N . ASN A 1 66 ? 10.326 -1.920 -7.165 1.00 81.00 66 ASN A N 1
ATOM 535 C CA . ASN A 1 66 ? 11.275 -0.935 -7.685 1.00 81.00 66 ASN A CA 1
ATOM 536 C C . ASN A 1 66 ? 12.751 -1.338 -7.514 1.00 81.00 66 ASN A C 1
ATOM 538 O O . ASN A 1 66 ? 13.623 -0.717 -8.130 1.00 81.00 66 ASN A O 1
ATOM 542 N N . GLY A 1 67 ? 13.031 -2.362 -6.704 1.00 70.00 67 GLY A N 1
ATOM 543 C CA . GLY A 1 67 ? 14.366 -2.893 -6.445 1.00 70.00 67 GLY A CA 1
ATOM 544 C C . GLY A 1 67 ? 15.307 -1.956 -5.670 1.00 70.00 67 GLY A C 1
ATOM 545 O O . GLY A 1 67 ? 15.115 -0.744 -5.555 1.00 70.00 67 GLY A O 1
ATOM 546 N N . GLU A 1 68 ? 16.396 -2.529 -5.155 1.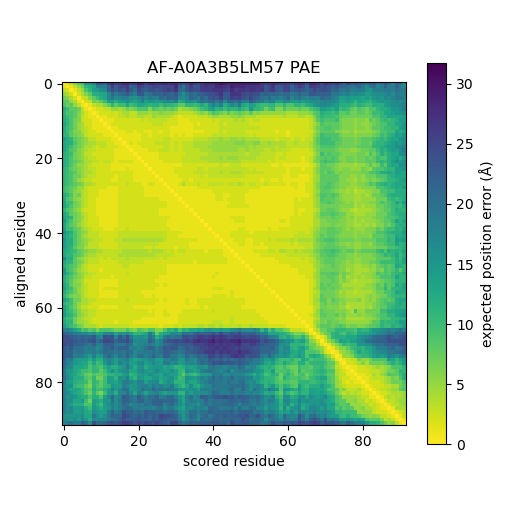00 56.66 68 GLU A N 1
ATOM 547 C CA . GLU A 1 68 ? 17.564 -1.791 -4.657 1.00 56.66 68 GLU A CA 1
ATOM 548 C C . GLU A 1 68 ? 18.580 -1.584 -5.797 1.00 56.66 68 GLU A C 1
ATOM 550 O O . GLU A 1 68 ? 19.645 -2.199 -5.794 1.00 56.66 68 GLU A O 1
ATOM 555 N N . ASP A 1 69 ? 18.286 -0.772 -6.823 1.00 53.12 69 ASP A N 1
ATOM 556 C CA . ASP A 1 69 ? 19.306 -0.551 -7.863 1.00 53.12 69 ASP A CA 1
ATOM 557 C C . ASP A 1 69 ? 20.403 0.440 -7.413 1.00 53.12 69 ASP A C 1
ATOM 559 O O . ASP A 1 69 ? 20.184 1.613 -7.087 1.00 53.12 69 ASP A O 1
ATOM 563 N N . SER A 1 70 ? 21.609 -0.115 -7.418 1.00 47.25 70 SER A N 1
ATOM 564 C CA . SER A 1 70 ? 22.931 0.292 -6.942 1.00 47.25 70 SER A CA 1
ATOM 565 C C . SER A 1 70 ? 23.511 1.624 -7.464 1.00 47.25 70 SER A C 1
ATOM 567 O O . SER A 1 70 ? 24.638 1.672 -7.957 1.00 47.25 70 SER A O 1
ATOM 569 N N . GLY A 1 71 ? 22.800 2.748 -7.315 1.00 48.59 71 GLY A N 1
ATOM 570 C CA . GLY A 1 71 ? 23.426 4.069 -7.522 1.00 48.59 71 GLY A CA 1
ATOM 571 C C . GLY A 1 71 ? 22.534 5.237 -7.938 1.00 48.59 71 GLY A C 1
ATOM 572 O O . GLY A 1 71 ? 23.052 6.326 -8.186 1.00 48.59 71 GLY A O 1
ATOM 573 N N . LYS A 1 72 ? 21.212 5.062 -8.010 1.00 48.78 72 LYS A N 1
ATOM 574 C CA . LYS A 1 72 ? 20.256 6.183 -8.102 1.00 48.78 72 LYS A CA 1
ATOM 575 C C . LYS A 1 72 ? 19.697 6.455 -6.699 1.00 48.78 72 LYS A C 1
ATOM 577 O O . LYS A 1 72 ? 19.674 5.520 -5.901 1.00 48.78 72 LYS A O 1
ATOM 582 N N . PRO A 1 73 ? 19.231 7.674 -6.353 1.00 49.22 73 PRO A N 1
ATOM 583 C CA . PRO A 1 73 ? 18.338 7.823 -5.205 1.00 49.22 73 PRO A CA 1
ATOM 584 C C . PRO A 1 73 ? 17.147 6.912 -5.508 1.00 49.22 73 PRO A C 1
ATOM 586 O O . PRO A 1 73 ? 16.393 7.193 -6.440 1.00 49.22 73 PRO A O 1
ATOM 589 N N . SER A 1 74 ? 17.102 5.742 -4.871 1.00 54.03 74 SER A N 1
ATOM 590 C CA . SER A 1 74 ? 16.249 4.645 -5.320 1.00 54.03 74 SER A CA 1
ATOM 591 C C . SER A 1 74 ? 14.798 5.111 -5.284 1.00 54.03 74 SER A C 1
ATOM 593 O O . SER A 1 74 ? 14.417 5.913 -4.429 1.00 54.03 74 SER A O 1
ATOM 595 N N . ALA A 1 75 ? 13.968 4.647 -6.215 1.00 57.53 75 ALA A N 1
ATOM 596 C CA . ALA A 1 75 ? 12.533 4.913 -6.152 1.00 57.53 75 ALA A CA 1
ATOM 597 C C . ALA A 1 75 ? 11.954 4.509 -4.776 1.00 57.53 75 ALA A C 1
ATOM 599 O O . ALA A 1 75 ? 11.072 5.191 -4.268 1.00 57.53 75 ALA A O 1
ATOM 600 N N . SER A 1 76 ? 12.576 3.539 -4.098 1.00 57.31 76 SER A N 1
ATOM 601 C CA . SER A 1 76 ? 12.391 3.193 -2.683 1.00 57.31 76 SER A CA 1
ATOM 602 C C . SER A 1 76 ? 12.637 4.360 -1.710 1.00 57.31 76 SER A C 1
ATOM 604 O O . SER A 1 76 ? 11.830 4.600 -0.815 1.00 57.31 76 SER A O 1
ATOM 606 N N . GLN A 1 77 ? 13.698 5.152 -1.894 1.00 58.41 77 GLN A N 1
ATOM 607 C CA . GLN A 1 77 ? 13.941 6.367 -1.110 1.00 58.41 77 GLN A CA 1
ATOM 608 C C . GLN A 1 77 ? 12.905 7.459 -1.413 1.00 58.41 77 GLN A C 1
ATOM 610 O O . GLN A 1 77 ? 12.503 8.183 -0.506 1.00 58.41 77 GLN A O 1
ATOM 615 N N . THR A 1 78 ? 12.428 7.565 -2.656 1.00 61.31 78 THR A N 1
ATOM 616 C CA . THR A 1 78 ? 11.311 8.461 -3.010 1.00 61.31 78 THR A CA 1
ATOM 617 C C . THR A 1 78 ? 10.000 8.006 -2.363 1.00 61.31 78 THR A C 1
ATOM 619 O O . THR A 1 78 ? 9.278 8.848 -1.829 1.00 61.31 78 THR A O 1
ATOM 622 N N . CYS A 1 79 ? 9.722 6.699 -2.329 1.00 66.25 79 CYS A N 1
ATOM 623 C CA . CYS A 1 79 ? 8.585 6.105 -1.624 1.00 66.25 79 CYS A CA 1
ATOM 624 C C . CYS A 1 79 ? 8.617 6.452 -0.125 1.00 66.25 79 CYS A C 1
ATOM 626 O O . CYS A 1 79 ? 7.655 6.998 0.418 1.00 66.25 79 CYS A O 1
ATOM 628 N N . ILE A 1 80 ? 9.770 6.236 0.517 1.00 64.50 80 ILE A N 1
ATOM 629 C CA . ILE A 1 80 ? 9.989 6.538 1.938 1.00 64.50 80 ILE A CA 1
ATOM 630 C C . ILE A 1 80 ? 9.871 8.046 2.214 1.00 64.50 80 ILE A C 1
ATOM 632 O O . ILE A 1 80 ? 9.139 8.455 3.115 1.00 64.50 80 ILE A O 1
ATOM 636 N N . ASN A 1 81 ? 10.538 8.890 1.420 1.00 61.78 81 ASN A N 1
ATOM 637 C CA . ASN A 1 81 ? 10.542 10.342 1.615 1.00 61.78 81 ASN A CA 1
ATOM 638 C C . ASN A 1 81 ? 9.149 10.956 1.411 1.00 61.78 81 ASN A C 1
ATOM 640 O O . ASN A 1 81 ? 8.762 11.863 2.148 1.00 61.78 81 ASN A O 1
ATOM 644 N N . THR A 1 82 ? 8.383 10.456 0.438 1.00 62.88 82 THR A N 1
ATOM 645 C CA . THR A 1 82 ? 7.022 10.932 0.157 1.00 62.88 82 THR A CA 1
ATOM 646 C C . THR A 1 82 ? 6.095 10.688 1.344 1.00 62.88 82 THR A C 1
ATOM 648 O O . THR A 1 82 ? 5.377 11.600 1.753 1.00 62.88 82 THR A O 1
ATOM 651 N N . MET A 1 83 ? 6.154 9.508 1.963 1.00 62.84 83 MET A N 1
ATOM 652 C CA . MET A 1 83 ? 5.304 9.197 3.117 1.00 62.84 83 MET A CA 1
ATOM 653 C C . MET A 1 83 ? 5.806 9.828 4.421 1.00 62.84 83 MET A C 1
ATOM 655 O O . MET A 1 83 ? 4.998 10.264 5.243 1.00 62.84 83 MET A O 1
ATOM 659 N N . GLN A 1 84 ? 7.121 9.978 4.603 1.00 60.31 84 GLN A N 1
ATOM 660 C CA . GLN A 1 84 ? 7.672 10.667 5.773 1.00 60.31 84 GLN A CA 1
ATOM 661 C C . GLN A 1 84 ? 7.276 12.155 5.800 1.00 60.31 84 GLN A C 1
ATOM 663 O O . GLN A 1 84 ? 6.988 12.685 6.877 1.00 60.31 84 GLN A O 1
ATOM 668 N N . MET A 1 85 ? 7.163 12.800 4.629 1.00 57.59 85 MET A N 1
ATOM 669 C CA . MET A 1 85 ? 6.601 14.153 4.496 1.00 57.59 85 MET A CA 1
ATOM 670 C C . MET A 1 85 ? 5.102 14.227 4.841 1.00 57.59 85 MET A C 1
ATOM 672 O O . MET A 1 85 ? 4.641 15.260 5.320 1.00 57.59 85 MET A O 1
ATOM 676 N N . GLN A 1 86 ? 4.331 13.155 4.634 1.00 56.88 86 GLN A N 1
ATOM 677 C CA . GLN A 1 86 ? 2.895 13.132 4.943 1.00 56.88 86 GLN A CA 1
ATOM 678 C C . GLN A 1 86 ? 2.607 12.887 6.428 1.00 56.88 86 GLN A C 1
ATOM 680 O O . GLN A 1 86 ? 1.762 13.569 7.003 1.00 56.88 86 GLN A O 1
ATOM 685 N N . LEU A 1 87 ? 3.347 11.988 7.085 1.00 51.28 87 LEU A N 1
ATOM 686 C CA . LEU A 1 87 ? 3.217 11.771 8.533 1.00 51.28 87 LEU A CA 1
ATOM 687 C C . LEU A 1 87 ? 3.593 13.023 9.340 1.00 51.28 87 LEU A C 1
ATOM 689 O O . LEU A 1 87 ? 2.989 13.290 10.378 1.00 51.28 87 LEU A O 1
ATOM 693 N N . THR A 1 88 ? 4.542 13.824 8.842 1.00 50.69 88 THR A N 1
ATOM 694 C CA . THR A 1 88 ? 4.863 15.136 9.430 1.00 50.69 88 THR A CA 1
ATOM 695 C C . THR A 1 88 ? 3.801 16.191 9.127 1.00 50.69 88 THR A C 1
ATOM 697 O O . THR A 1 88 ? 3.529 17.021 9.984 1.00 50.69 88 THR A O 1
ATOM 700 N N . ALA A 1 89 ? 3.145 16.149 7.964 1.00 48.53 89 ALA A N 1
ATOM 701 C CA . ALA A 1 89 ? 2.044 17.061 7.637 1.00 48.53 89 ALA A CA 1
ATOM 702 C C . ALA A 1 89 ? 0.756 16.793 8.444 1.00 48.53 89 ALA A C 1
ATOM 704 O O . ALA A 1 89 ? -0.024 17.715 8.644 1.00 48.53 89 ALA A O 1
ATOM 705 N N . LEU A 1 90 ? 0.547 15.564 8.932 1.00 42.00 90 LEU A N 1
ATOM 706 C CA . LEU A 1 90 ? -0.570 15.195 9.819 1.00 42.00 90 LEU A CA 1
ATOM 707 C C . LEU A 1 90 ? -0.286 15.443 11.312 1.00 42.00 90 LEU A C 1
ATOM 709 O O . LEU A 1 90 ? -1.156 15.212 12.149 1.00 42.00 90 LEU A O 1
ATOM 713 N N . SER A 1 91 ? 0.927 15.883 11.659 1.00 40.81 91 SER A N 1
ATOM 714 C CA . SER A 1 91 ? 1.324 16.225 13.033 1.00 40.81 91 SER A CA 1
ATOM 715 C C . SER A 1 91 ? 1.396 17.740 13.301 1.00 40.81 91 SER A C 1
ATOM 717 O O . SER A 1 91 ? 1.916 18.144 14.343 1.00 40.81 91 SER A O 1
ATOM 719 N N . TYR A 1 92 ? 0.815 18.560 12.413 1.00 34.16 92 TYR A N 1
ATOM 720 C CA . TYR A 1 92 ? 0.600 20.004 12.589 1.00 34.16 92 TYR A CA 1
ATOM 721 C C . TYR A 1 92 ? -0.862 20.401 12.383 1.00 34.16 92 TYR A C 1
ATOM 723 O O . TYR A 1 92 ? -1.506 19.835 11.473 1.00 34.16 92 TYR A O 1
#

Organism: NCBI:txid32473

Secondary structure (DSSP, 8-state):
---SGGGSHHHHS---TTTSTTHHHH-SS---HHHHHHHHHTT--SSHHHHHHHHHHHHHHHHHHH---TTS--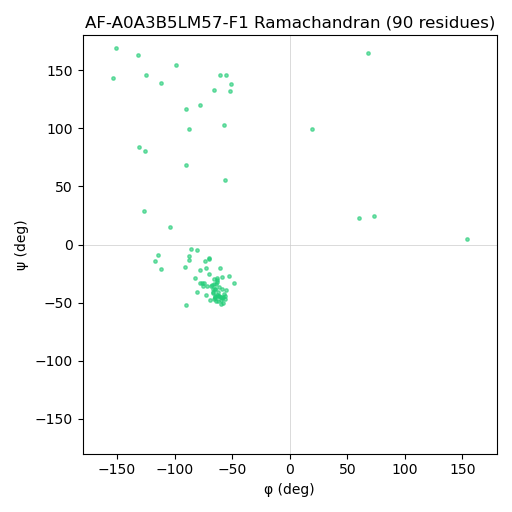HHHHHHHHHHHHHHHTT-

Mean predicted aligned error: 8.18 Å